Protein AF-S2LA58-F1 (afdb_monomer_lite)

Sequence (95 aa):
MENAALPVFEVVLGPLGFSNQIGLILELVARGLGFTVLPYYARQAFAHREEIQVVEGSPPVVDKLWLVHHAEWPLSSRAQLALEYLRSMGQFPNV

Foldseek 3Di:
DDPPPDPPDDPPFDPPDDDPPLQCVVVCVLVVGGDDDDDPVSLVPHPPSVSDDDDDDDDDDDDDDDDDDDPVDDDDPVRVVVVVVVVVVVNDDDD

Secondary structure (DSSP, 8-state):
--------------TT-----HHHHHHHHHTT-------HHHHHH-TTGGG-PPPP-SPPP-PPP-----TTSPPPHHHHHHHHHHHHTTSS---

Organism: Litchfieldella anticariensis (strain DSM 16096 / CECT 5854 / CIP 108499 / LMG 22089 / FP35) (NCBI:txid1121939)

InterPro domains:
  IPR005119 LysR, substrate-binding [PF03466] (20-88)

pLDDT: mean 78.47, std 17.27, range [36.09, 96.31]

Structure (mmCIF, N/CA/C/O backbone):
data_AF-S2LA58-F1
#
_entry.id   AF-S2LA58-F1
#
loop_
_atom_site.group_PDB
_atom_site.id
_atom_site.type_symbol
_atom_site.label_atom_id
_atom_site.label_alt_id
_atom_site.label_comp_id
_atom_site.label_asym_id
_atom_site.label_entity_id
_atom_site.label_seq_id
_atom_site.pdbx_PDB_ins_code
_atom_site.Cartn_x
_atom_site.Cartn_y
_atom_site.Cartn_z
_atom_site.occupancy
_atom_site.B_iso_or_equiv
_atom_site.auth_seq_id
_atom_site.auth_comp_id
_atom_site.auth_asym_id
_atom_site.auth_atom_id
_atom_site.pdbx_PDB_model_num
ATOM 1 N N . MET A 1 1 ? -3.518 29.316 -13.354 1.00 37.62 1 MET A N 1
ATOM 2 C CA . MET A 1 1 ? -4.151 28.005 -13.117 1.00 37.62 1 MET A CA 1
ATOM 3 C C . MET A 1 1 ? -3.424 27.418 -11.927 1.00 37.62 1 MET A C 1
ATOM 5 O O . MET A 1 1 ? -2.248 27.101 -12.035 1.00 37.62 1 MET A O 1
ATOM 9 N N . GLU A 1 2 ? -4.055 27.550 -10.769 1.00 38.50 2 GLU A N 1
ATOM 10 C CA . GLU A 1 2 ? -3.437 27.452 -9.451 1.00 38.50 2 GLU A CA 1
ATOM 11 C C . GLU A 1 2 ? -2.936 26.031 -9.206 1.00 38.50 2 GLU A C 1
ATOM 13 O O . GLU A 1 2 ? -3.688 25.063 -9.304 1.00 38.50 2 GLU A O 1
ATOM 18 N N . ASN A 1 3 ? -1.635 25.920 -8.957 1.00 46.03 3 ASN A N 1
ATOM 19 C CA . ASN A 1 3 ? -0.977 24.681 -8.592 1.00 46.03 3 ASN A CA 1
ATOM 20 C C . ASN A 1 3 ? -1.360 24.416 -7.132 1.00 46.03 3 ASN A C 1
ATOM 22 O O . ASN A 1 3 ? -0.656 24.825 -6.211 1.00 46.03 3 ASN A O 1
ATOM 26 N N . ALA A 1 4 ? -2.548 23.846 -6.925 1.00 37.62 4 ALA A N 1
ATOM 27 C CA . ALA A 1 4 ? -2.982 23.387 -5.619 1.00 37.62 4 ALA A CA 1
ATOM 28 C C . ALA A 1 4 ? -2.068 22.221 -5.244 1.00 37.62 4 ALA A C 1
ATOM 30 O O . ALA A 1 4 ? -2.299 21.082 -5.648 1.00 37.62 4 ALA A O 1
ATOM 31 N N . ALA A 1 5 ? -0.985 22.536 -4.531 1.00 45.91 5 ALA A N 1
ATOM 32 C CA . ALA A 1 5 ? -0.199 21.558 -3.809 1.00 45.91 5 ALA A CA 1
ATOM 33 C C . ALA A 1 5 ? -1.190 20.751 -2.970 1.00 45.91 5 ALA A C 1
ATOM 35 O O . ALA A 1 5 ? -1.753 21.255 -1.997 1.00 45.91 5 ALA A O 1
ATOM 36 N N . LEU A 1 6 ? -1.481 19.532 -3.426 1.00 41.59 6 LEU A N 1
ATOM 37 C CA . LEU A 1 6 ? -2.302 18.605 -2.675 1.00 41.59 6 LEU A CA 1
ATOM 38 C C . LEU A 1 6 ? -1.592 18.428 -1.333 1.00 41.59 6 LEU A C 1
ATOM 40 O O . LEU A 1 6 ? -0.397 18.121 -1.332 1.00 41.59 6 LEU A O 1
ATOM 44 N N . PRO A 1 7 ? -2.263 18.682 -0.203 1.00 36.09 7 PRO A N 1
ATOM 45 C CA . PRO A 1 7 ? -1.634 18.516 1.089 1.00 36.09 7 PRO A CA 1
ATOM 46 C C . PRO A 1 7 ? -1.212 17.054 1.222 1.00 36.09 7 PRO A C 1
ATOM 48 O O . PRO A 1 7 ? -2.041 16.150 1.326 1.00 36.09 7 PRO A O 1
ATOM 51 N N . VAL A 1 8 ? 0.099 16.822 1.191 1.00 43.72 8 VAL A N 1
ATOM 52 C CA . VAL A 1 8 ? 0.690 15.597 1.716 1.00 43.72 8 VAL A CA 1
ATOM 53 C C . VAL A 1 8 ? 0.481 15.700 3.220 1.00 43.72 8 VAL A C 1
ATOM 55 O O . VAL A 1 8 ? 1.244 16.361 3.919 1.00 43.72 8 VAL A O 1
ATOM 58 N N . PHE A 1 9 ? -0.644 15.175 3.702 1.00 46.22 9 PHE A N 1
ATOM 59 C CA . PHE A 1 9 ? -0.946 15.188 5.125 1.00 46.22 9 PHE A CA 1
ATOM 60 C C . PHE A 1 9 ? -0.003 14.216 5.826 1.00 46.22 9 PHE A C 1
ATOM 62 O O . PHE A 1 9 ? -0.102 12.998 5.689 1.00 46.22 9 PHE A O 1
ATOM 69 N N . GLU A 1 10 ? 0.952 14.798 6.538 1.00 45.38 10 GLU A N 1
ATOM 70 C CA . GLU A 1 10 ? 1.926 14.106 7.360 1.00 45.38 10 GLU A CA 1
ATOM 71 C C . GLU A 1 10 ? 1.236 13.471 8.574 1.00 45.38 10 GLU A C 1
ATOM 73 O O . GLU A 1 10 ? 0.360 14.060 9.212 1.00 45.38 10 GLU A O 1
ATOM 78 N N . VAL A 1 11 ? 1.631 12.241 8.889 1.00 52.34 11 VAL A N 1
ATOM 79 C CA . VAL A 1 11 ? 1.163 11.513 10.067 1.00 52.34 11 VAL A CA 1
ATOM 80 C C . VAL A 1 11 ? 1.799 12.152 11.304 1.00 52.34 11 VAL A C 1
ATOM 82 O O . VAL A 1 11 ? 2.922 11.822 11.677 1.00 52.34 11 VAL A O 1
ATOM 85 N N . VAL A 1 12 ? 1.0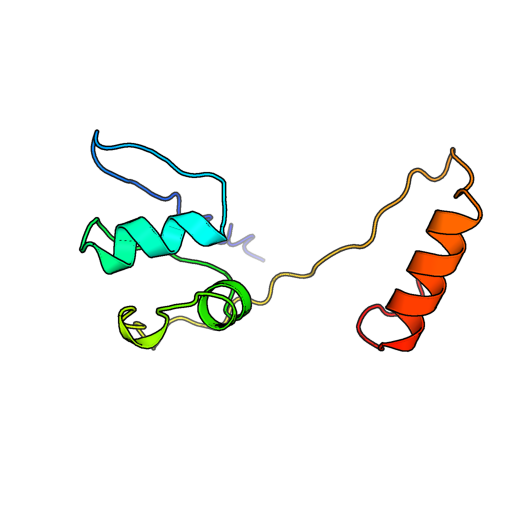86 13.078 11.950 1.00 48.12 12 VAL A N 1
ATOM 86 C CA . VAL A 1 12 ? 1.504 13.649 13.239 1.00 48.12 12 VAL A CA 1
ATOM 87 C C . VAL A 1 12 ? 1.048 12.716 14.354 1.00 48.12 12 VAL A C 1
ATOM 89 O O . VAL A 1 12 ? -0.000 12.893 14.975 1.00 48.12 12 VAL A O 1
ATOM 92 N N . LEU A 1 13 ? 1.843 11.680 14.596 1.00 50.56 13 LEU A N 1
ATOM 93 C CA . LEU A 1 13 ? 1.769 10.939 15.847 1.00 50.56 13 LEU A CA 1
ATOM 94 C C . LEU A 1 13 ? 2.397 11.834 16.922 1.00 50.56 13 LEU A C 1
ATOM 96 O O . LEU A 1 13 ? 3.436 12.456 16.697 1.00 50.56 13 LEU A O 1
ATOM 100 N N . GLY A 1 14 ? 1.769 11.924 18.098 1.00 53.84 14 GLY A N 1
ATOM 101 C CA . GLY A 1 14 ? 2.441 12.463 19.284 1.00 53.84 14 GLY A CA 1
ATOM 102 C C . GLY A 1 14 ? 3.744 11.689 19.575 1.00 53.84 14 GLY A C 1
ATOM 103 O O . GLY A 1 14 ? 4.101 10.791 18.819 1.00 53.84 14 GLY A O 1
ATOM 104 N N . PRO A 1 15 ? 4.461 11.951 20.681 1.00 58.19 15 PRO A N 1
ATOM 105 C CA . PRO A 1 15 ? 5.816 11.423 20.952 1.00 58.19 15 PRO A CA 1
ATOM 106 C C . PRO A 1 15 ? 5.987 9.878 21.011 1.00 58.19 15 PRO A C 1
ATOM 108 O O . PRO A 1 15 ? 7.025 9.391 21.444 1.00 58.19 15 PRO A O 1
ATOM 111 N N . LEU A 1 16 ? 4.995 9.091 20.591 1.00 58.94 16 LEU A N 1
ATOM 112 C CA . LEU A 1 16 ? 4.844 7.647 20.758 1.00 58.94 16 LEU A CA 1
ATOM 113 C C . LEU A 1 16 ? 5.216 6.808 19.517 1.00 58.94 16 LEU A C 1
ATOM 115 O O . LEU A 1 16 ? 4.979 5.603 19.507 1.00 58.94 16 LEU A O 1
ATOM 119 N N . GLY A 1 17 ? 5.870 7.400 18.516 1.00 57.06 17 GLY A N 1
ATOM 120 C CA . GLY A 1 17 ? 6.551 6.660 17.448 1.00 57.06 17 GLY A CA 1
ATOM 121 C C . GLY A 1 17 ? 5.959 6.876 16.062 1.00 57.06 17 GLY A C 1
ATOM 122 O O . GLY A 1 17 ? 4.844 7.353 15.915 1.00 57.06 17 GLY A O 1
ATOM 123 N N . PHE A 1 18 ? 6.744 6.539 15.042 1.00 64.75 18 PHE A N 1
ATOM 124 C CA . PHE A 1 18 ? 6.389 6.635 13.630 1.00 64.75 18 PHE A CA 1
ATOM 125 C C . PHE A 1 18 ? 6.564 5.264 12.976 1.00 64.75 18 PHE A C 1
ATOM 127 O O . PHE A 1 18 ? 7.447 4.493 13.352 1.00 64.75 18 PHE A O 1
ATOM 134 N N . SER A 1 19 ? 5.743 4.963 11.972 1.00 70.69 19 SER A N 1
ATOM 135 C CA . SER A 1 19 ? 5.938 3.795 11.118 1.00 70.69 19 SER A CA 1
ATOM 136 C C . SER A 1 19 ? 5.873 4.218 9.662 1.00 70.69 19 SER A C 1
ATOM 138 O O . SER A 1 19 ? 4.889 4.804 9.225 1.00 70.69 19 SER A O 1
ATOM 140 N N . ASN A 1 20 ? 6.918 3.889 8.906 1.00 75.25 20 ASN A N 1
ATOM 141 C CA . ASN A 1 20 ? 6.936 4.034 7.451 1.00 75.25 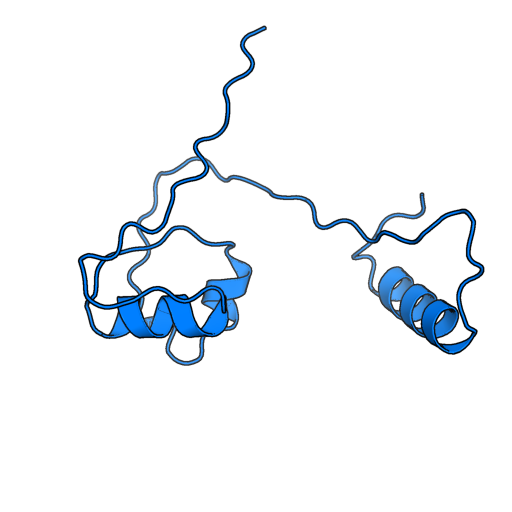20 ASN A CA 1
ATOM 142 C C . ASN A 1 20 ? 6.502 2.734 6.738 1.00 75.25 20 ASN A C 1
ATOM 144 O O . ASN A 1 20 ? 6.642 2.592 5.526 1.00 75.25 20 ASN A O 1
ATOM 148 N N . GLN A 1 21 ? 6.019 1.736 7.484 1.00 82.25 21 GLN A N 1
ATOM 149 C CA . GLN A 1 21 ? 5.459 0.518 6.908 1.00 82.25 21 GLN A CA 1
ATOM 150 C C . GLN A 1 21 ? 3.946 0.663 6.844 1.00 82.25 21 GLN A C 1
ATOM 152 O O . GLN A 1 21 ? 3.278 0.639 7.876 1.00 82.25 21 GLN A O 1
ATOM 157 N N . ILE A 1 22 ? 3.405 0.773 5.630 1.00 80.19 22 ILE A N 1
ATOM 158 C CA . ILE A 1 22 ? 1.983 1.053 5.400 1.00 80.19 22 ILE A CA 1
ATOM 159 C C . ILE A 1 22 ? 1.041 0.068 6.113 1.00 80.19 22 ILE A C 1
ATOM 161 O O . ILE A 1 22 ? 0.005 0.479 6.626 1.00 80.19 22 ILE A O 1
ATOM 165 N N . GLY A 1 23 ? 1.435 -1.206 6.230 1.00 78.19 23 GLY A N 1
ATOM 166 C CA . GLY A 1 23 ? 0.670 -2.223 6.959 1.00 78.19 23 GLY A CA 1
ATOM 167 C C . GLY A 1 23 ? 0.647 -2.032 8.480 1.00 78.19 23 GLY A C 1
ATOM 168 O O . GLY A 1 23 ? -0.303 -2.454 9.122 1.00 78.19 23 GLY A O 1
ATOM 169 N N . LEU A 1 24 ? 1.650 -1.360 9.055 1.00 85.12 24 LEU A N 1
ATOM 170 C CA . LEU A 1 24 ? 1.743 -1.092 10.495 1.00 85.12 24 LEU A CA 1
ATOM 171 C C . LEU A 1 24 ? 1.154 0.266 10.898 1.00 85.12 24 LEU A C 1
ATOM 173 O O . LEU A 1 24 ? 0.944 0.506 12.082 1.00 85.12 24 LEU A O 1
ATOM 177 N N . ILE A 1 25 ? 0.891 1.170 9.951 1.00 87.94 25 ILE A N 1
ATOM 178 C CA . ILE A 1 25 ? 0.260 2.462 10.267 1.00 87.94 25 ILE A CA 1
ATOM 179 C C . ILE A 1 25 ? -1.139 2.230 10.859 1.00 87.94 25 ILE A C 1
ATOM 181 O O . ILE A 1 25 ? -1.504 2.863 11.848 1.00 87.94 25 ILE A O 1
ATOM 185 N N . LEU A 1 26 ? -1.901 1.284 10.301 1.00 90.12 26 LEU A N 1
ATOM 186 C CA . LEU A 1 26 ? -3.252 0.974 10.776 1.00 90.12 26 LEU A CA 1
ATOM 187 C C . LEU A 1 26 ? -3.283 0.239 12.121 1.00 90.12 26 LEU A C 1
ATOM 189 O O . LEU A 1 26 ? -4.267 0.378 12.835 1.00 90.12 26 LEU A O 1
ATOM 193 N N . GLU A 1 27 ? -2.201 -0.431 12.526 1.00 91.31 27 GLU A N 1
ATOM 194 C CA . GLU A 1 27 ? -2.074 -1.008 13.877 1.00 91.31 27 GLU A CA 1
ATOM 195 C C . GLU A 1 27 ? -2.139 0.070 14.966 1.00 91.31 27 GLU A C 1
ATOM 197 O O . GLU A 1 27 ? -2.719 -0.131 16.032 1.00 91.31 27 GLU A O 1
ATOM 202 N N . LEU A 1 28 ? -1.556 1.244 14.706 1.00 86.94 28 LEU A N 1
ATOM 203 C CA . LEU A 1 28 ? -1.612 2.371 15.638 1.00 86.94 28 LEU A CA 1
ATOM 204 C C . LEU A 1 28 ? -3.028 2.947 15.704 1.00 86.94 28 LEU A C 1
ATOM 206 O O . LEU A 1 28 ? -3.555 3.161 16.794 1.00 86.94 28 LEU A O 1
ATOM 210 N N . VAL A 1 29 ? -3.666 3.125 14.547 1.00 88.56 29 VAL A N 1
ATOM 211 C CA . VAL A 1 29 ? -5.031 3.658 14.464 1.00 88.56 29 VAL A CA 1
ATOM 212 C C . VAL A 1 29 ? -6.039 2.716 15.128 1.00 88.56 29 VAL A C 1
ATOM 214 O O . VAL A 1 29 ? -6.860 3.178 15.914 1.00 88.56 29 VAL A O 1
ATOM 217 N N . ALA A 1 30 ? -5.934 1.403 14.898 1.00 90.81 30 ALA A N 1
ATOM 218 C CA . ALA A 1 30 ? -6.775 0.388 15.541 1.00 90.81 30 ALA A CA 1
ATOM 219 C C . ALA A 1 30 ? -6.651 0.411 17.077 1.00 90.81 30 ALA A C 1
ATOM 221 O O . ALA A 1 30 ? -7.634 0.264 17.799 1.00 90.81 30 ALA A O 1
ATOM 222 N N . ARG A 1 31 ? -5.453 0.708 17.598 1.00 89.94 31 ARG A N 1
ATOM 223 C CA . ARG A 1 31 ? -5.197 0.898 19.039 1.00 89.94 31 ARG A CA 1
ATOM 224 C C . ARG A 1 31 ? -5.697 2.240 19.593 1.00 89.94 31 ARG A C 1
ATOM 226 O O . ARG A 1 31 ? -5.440 2.545 20.757 1.00 89.94 31 ARG A O 1
ATOM 233 N N . GLY A 1 32 ? -6.374 3.053 18.783 1.00 87.31 32 GLY A N 1
ATOM 234 C CA . GLY A 1 32 ? -6.859 4.380 19.161 1.00 87.31 32 GLY A CA 1
ATOM 235 C C . GLY A 1 32 ? -5.773 5.459 19.174 1.00 87.31 32 GLY A C 1
ATOM 236 O O . GLY A 1 32 ? -5.970 6.524 19.761 1.00 87.31 32 GLY A O 1
ATOM 237 N N . LEU A 1 33 ? -4.617 5.207 18.552 1.00 85.94 33 LEU A N 1
ATOM 238 C CA . LEU A 1 33 ? -3.507 6.156 18.496 1.00 85.94 33 LEU A CA 1
ATOM 239 C C . LEU A 1 33 ? -3.592 6.998 17.220 1.00 85.94 33 LEU A C 1
ATOM 241 O O . LEU A 1 33 ? -2.984 6.690 16.196 1.00 85.94 33 LEU A O 1
ATOM 245 N N . GLY A 1 34 ? -4.329 8.104 17.318 1.00 84.12 34 GLY A N 1
ATOM 246 C CA . GLY A 1 34 ? -4.419 9.112 16.264 1.00 84.12 34 GLY A CA 1
ATOM 247 C C . GLY A 1 34 ? -5.263 8.680 15.063 1.00 84.12 34 GLY A C 1
ATOM 248 O O . GLY A 1 34 ? -6.168 7.858 15.175 1.00 84.12 34 GLY A O 1
ATOM 249 N N . PHE A 1 35 ? -4.982 9.284 13.910 1.00 87.44 35 PHE A N 1
ATOM 250 C CA . PHE A 1 35 ? -5.642 8.999 12.637 1.00 87.44 35 PHE A CA 1
ATOM 251 C C . PHE A 1 35 ? -4.619 9.039 11.497 1.00 87.44 35 PHE A C 1
ATOM 253 O O . PHE A 1 35 ? -3.490 9.499 11.669 1.00 87.44 35 PHE A O 1
ATOM 260 N N . THR A 1 36 ? -5.008 8.554 10.320 1.00 86.81 36 THR A N 1
ATOM 261 C CA . THR A 1 36 ? -4.140 8.544 9.139 1.00 86.81 36 THR A CA 1
ATOM 262 C C . THR A 1 36 ? -4.945 8.716 7.853 1.00 86.81 36 THR A C 1
ATOM 264 O O . THR A 1 36 ? -6.133 8.393 7.807 1.00 86.81 36 THR A O 1
ATOM 267 N N . VAL A 1 37 ? -4.280 9.196 6.804 1.00 85.50 37 VAL A N 1
ATOM 268 C CA . VAL A 1 37 ? -4.784 9.221 5.429 1.00 85.50 37 VAL A CA 1
ATOM 269 C C . VAL A 1 37 ? -3.884 8.309 4.606 1.00 85.50 37 VAL A C 1
ATOM 271 O O . VAL A 1 37 ? -2.670 8.488 4.581 1.00 85.50 37 VAL A O 1
ATOM 274 N N . LEU A 1 38 ? -4.467 7.313 3.946 1.00 85.56 38 LEU A N 1
ATOM 275 C CA . LEU A 1 38 ? -3.723 6.321 3.173 1.00 85.56 38 LEU A CA 1
ATOM 276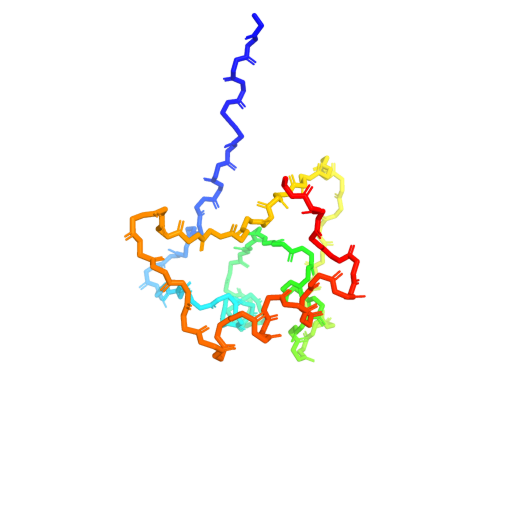 C C . LEU A 1 38 ? -4.533 5.824 1.972 1.00 85.56 38 LEU A C 1
ATOM 278 O O . LEU A 1 38 ? -5.758 5.978 1.949 1.00 85.56 38 LEU A O 1
ATOM 282 N N . PRO A 1 39 ? -3.875 5.211 0.971 1.00 86.44 39 PRO A N 1
ATOM 283 C CA . PRO A 1 39 ? -4.556 4.638 -0.180 1.00 86.44 39 PRO A CA 1
ATOM 284 C C . PRO A 1 39 ? -5.614 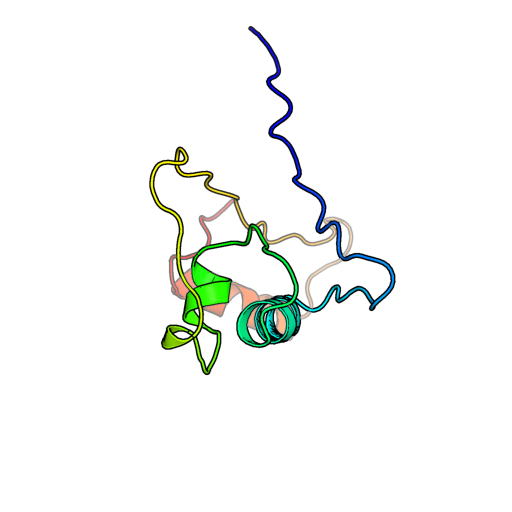3.611 0.227 1.00 86.44 39 PRO A C 1
ATOM 286 O O . PRO A 1 39 ? -5.371 2.757 1.080 1.00 86.44 39 PRO A O 1
ATOM 289 N N . TYR A 1 40 ? -6.756 3.622 -0.463 1.00 86.06 40 TYR A N 1
ATOM 290 C CA . TYR A 1 40 ? -7.866 2.689 -0.230 1.00 86.06 40 TYR A CA 1
ATOM 291 C C . TYR A 1 40 ? -7.411 1.222 -0.110 1.00 86.06 40 TYR A C 1
ATOM 293 O O . TYR A 1 40 ? -7.822 0.508 0.806 1.00 86.06 40 TYR A O 1
ATOM 301 N N . TYR A 1 41 ? -6.506 0.784 -0.990 1.00 85.75 41 TYR A N 1
ATOM 302 C CA . TYR A 1 41 ? -5.994 -0.588 -1.003 1.00 85.75 41 TYR A CA 1
ATOM 303 C C . TYR A 1 41 ? -5.234 -0.982 0.266 1.00 85.75 41 TYR A C 1
ATOM 305 O O . TYR A 1 41 ? -5.295 -2.142 0.663 1.00 85.75 41 TYR A O 1
ATOM 313 N N . ALA A 1 42 ? -4.567 -0.040 0.937 1.00 88.94 42 ALA A N 1
ATOM 314 C CA . ALA A 1 42 ? -3.863 -0.330 2.180 1.00 88.94 42 ALA A CA 1
ATOM 315 C C . ALA A 1 42 ? -4.836 -0.679 3.316 1.00 88.94 42 ALA A C 1
ATOM 317 O O . ALA A 1 42 ? -4.592 -1.632 4.051 1.00 88.94 42 ALA A O 1
ATOM 318 N N . ARG A 1 43 ? -5.994 -0.007 3.391 1.00 89.81 43 ARG A N 1
ATOM 319 C CA . ARG A 1 43 ? -7.075 -0.403 4.309 1.00 89.81 43 ARG A CA 1
ATOM 320 C C . ARG A 1 43 ? -7.657 -1.766 3.944 1.00 89.81 43 ARG A C 1
ATOM 322 O O . ARG A 1 43 ? -7.930 -2.572 4.822 1.00 89.81 43 ARG A O 1
ATOM 329 N N . GLN A 1 44 ? -7.849 -2.035 2.652 1.00 90.12 44 GLN A N 1
ATOM 330 C CA . GLN A 1 44 ? -8.408 -3.313 2.199 1.00 90.12 44 GLN A CA 1
ATOM 331 C C . GLN A 1 44 ? -7.501 -4.507 2.524 1.00 90.12 44 GLN A C 1
ATOM 333 O O . GLN A 1 44 ? -8.023 -5.595 2.757 1.00 90.12 44 GLN A O 1
ATOM 338 N N . ALA A 1 45 ? -6.182 -4.297 2.535 1.00 89.81 45 ALA A N 1
ATOM 339 C CA . ALA A 1 45 ? -5.181 -5.308 2.864 1.00 89.81 45 ALA A CA 1
ATOM 340 C C . ALA A 1 45 ? -4.916 -5.458 4.375 1.00 89.81 45 ALA A C 1
ATOM 342 O O . ALA A 1 45 ? -4.228 -6.394 4.777 1.00 89.81 45 ALA A O 1
ATOM 343 N N . PHE A 1 46 ? -5.435 -4.555 5.211 1.00 91.88 46 PHE A N 1
ATOM 344 C CA . PHE A 1 46 ? -5.276 -4.634 6.660 1.00 91.88 46 PHE A CA 1
ATOM 345 C C . PHE A 1 46 ? -6.159 -5.739 7.246 1.00 91.88 46 PHE A C 1
ATOM 347 O O . PHE A 1 46 ? -7.346 -5.831 6.925 1.00 91.88 46 PHE A O 1
ATOM 354 N N . ALA A 1 47 ? -5.573 -6.576 8.107 1.00 92.19 47 ALA A N 1
ATOM 355 C CA . ALA A 1 47 ? -6.236 -7.759 8.651 1.00 92.19 47 ALA A CA 1
ATOM 356 C C . ALA A 1 47 ? -7.473 -7.411 9.494 1.00 92.19 47 ALA A C 1
ATOM 358 O O . ALA A 1 47 ? -8.483 -8.097 9.378 1.00 92.19 47 ALA A O 1
ATOM 359 N N . HIS A 1 48 ? -7.404 -6.320 10.265 1.00 91.69 48 HIS A N 1
ATOM 360 C CA . HIS A 1 48 ? -8.447 -5.867 11.192 1.00 91.69 48 HIS A CA 1
ATOM 361 C C . HIS A 1 48 ? -9.181 -4.625 10.666 1.00 91.69 48 HIS A C 1
ATOM 363 O O . HIS A 1 48 ? -9.430 -3.656 11.380 1.00 91.69 48 HIS A O 1
ATOM 369 N N . ARG A 1 49 ? -9.473 -4.592 9.362 1.00 91.25 49 ARG A N 1
ATOM 370 C CA . ARG A 1 49 ? -10.071 -3.425 8.676 1.00 91.25 49 ARG A CA 1
ATOM 371 C C . ARG A 1 49 ? -11.400 -2.949 9.272 1.00 91.25 49 ARG A C 1
ATOM 373 O O . ARG A 1 49 ? -11.773 -1.800 9.053 1.00 91.25 49 ARG A O 1
ATOM 380 N N . GLU A 1 50 ? -12.114 -3.822 9.968 1.00 93.25 50 GLU A N 1
ATOM 381 C CA . GLU A 1 50 ? -13.343 -3.551 10.716 1.00 93.25 50 GLU A CA 1
ATOM 382 C C . GLU A 1 50 ? -13.121 -2.712 11.979 1.00 93.25 50 GLU A C 1
ATOM 384 O O . GLU A 1 50 ? -14.040 -2.018 12.405 1.00 93.25 50 GLU A O 1
ATOM 389 N N . GLU A 1 51 ? -11.908 -2.713 12.536 1.00 93.38 51 GLU A N 1
ATOM 390 C CA . GLU A 1 51 ? -11.518 -1.852 13.661 1.00 93.38 51 GLU A CA 1
ATOM 391 C C . GLU A 1 51 ? -11.241 -0.409 13.207 1.00 93.38 51 GLU A C 1
ATOM 393 O O . GLU A 1 51 ? -11.100 0.500 14.023 1.00 93.38 51 GLU A O 1
ATOM 398 N N . ILE A 1 52 ? -11.181 -0.175 11.891 1.00 92.06 52 ILE A N 1
ATOM 399 C CA . ILE A 1 52 ? -10.865 1.126 11.310 1.00 92.06 52 ILE A CA 1
ATOM 400 C C . ILE A 1 52 ? -12.143 1.839 10.884 1.00 92.06 52 ILE A C 1
ATOM 402 O O . ILE A 1 52 ? -12.776 1.497 9.879 1.00 92.06 52 ILE A O 1
ATOM 406 N N . GLN A 1 53 ? -12.469 2.909 11.603 1.00 91.69 53 GLN A N 1
ATOM 407 C CA . GLN A 1 53 ? -13.503 3.843 11.184 1.00 91.69 53 GLN A CA 1
ATOM 408 C C . GLN A 1 53 ? -13.017 4.672 9.988 1.00 91.69 53 GLN A C 1
ATOM 410 O O . GLN A 1 53 ? -11.966 5.311 10.035 1.00 91.69 53 GLN A O 1
ATOM 415 N N . VAL A 1 54 ? -13.809 4.688 8.916 1.00 89.75 54 VAL A N 1
ATOM 416 C CA . VAL A 1 54 ? -13.554 5.518 7.733 1.00 89.75 54 VAL A CA 1
ATOM 417 C C . VAL A 1 54 ? -14.381 6.793 7.832 1.00 89.75 54 VAL A C 1
ATOM 419 O O . VAL A 1 54 ? -15.585 6.742 8.077 1.00 89.75 54 VAL A O 1
ATOM 422 N N . VAL A 1 55 ? -13.732 7.936 7.628 1.00 89.12 55 VAL A N 1
ATOM 423 C CA . VAL A 1 55 ? -14.407 9.229 7.492 1.00 89.12 55 VAL A CA 1
ATOM 424 C C . VAL A 1 55 ? -14.647 9.486 6.007 1.00 89.12 55 VAL A C 1
ATOM 426 O O . VAL A 1 55 ? -13.700 9.574 5.228 1.00 89.12 55 VAL A O 1
ATOM 429 N N . GLU A 1 56 ? -15.916 9.574 5.611 1.00 82.88 56 GLU A N 1
ATOM 430 C CA . GLU A 1 56 ? -16.320 9.891 4.238 1.00 82.88 56 GLU A CA 1
ATOM 431 C C . GLU A 1 56 ? -16.441 11.409 4.015 1.00 82.88 56 GLU A C 1
ATOM 433 O O . GLU A 1 56 ? -16.522 12.190 4.961 1.00 82.88 56 GLU A O 1
ATOM 438 N N . GLY A 1 57 ? -16.482 11.834 2.747 1.00 77.62 57 GLY A N 1
ATOM 439 C CA . GLY A 1 57 ? -16.770 13.226 2.366 1.00 77.62 57 GLY A CA 1
ATOM 440 C C . GLY A 1 57 ? -15.572 14.035 1.868 1.00 77.62 57 GLY A C 1
ATOM 441 O O . GLY A 1 57 ? -15.745 15.169 1.427 1.00 77.62 57 GLY A O 1
ATOM 442 N N . SER A 1 58 ? -14.366 13.465 1.871 1.00 76.75 58 SER A N 1
ATOM 443 C CA . SER A 1 58 ? -13.232 14.046 1.149 1.00 76.75 58 SER A CA 1
ATOM 444 C C . SER A 1 58 ? -13.298 13.693 -0.344 1.00 76.75 58 SER A C 1
ATOM 446 O O . SER A 1 58 ? -13.682 12.571 -0.687 1.00 76.75 58 SER A O 1
ATOM 448 N N . PRO A 1 59 ? -12.923 14.614 -1.251 1.00 80.00 59 PRO A N 1
ATOM 449 C CA . PRO A 1 59 ? -12.841 14.300 -2.672 1.00 80.00 59 PRO A CA 1
ATOM 450 C C . PRO A 1 59 ? -11.844 13.152 -2.910 1.00 80.00 59 PRO A C 1
ATOM 452 O O . PRO A 1 59 ? -10.788 13.124 -2.270 1.00 80.00 59 PRO A O 1
ATOM 455 N N . PRO A 1 60 ? -12.150 12.203 -3.814 1.00 77.62 60 PRO A N 1
ATOM 456 C CA . PRO A 1 60 ? -11.260 11.086 -4.079 1.00 77.62 60 PRO A CA 1
ATOM 457 C C . PRO A 1 60 ? -9.953 11.594 -4.690 1.00 77.62 60 PRO A C 1
ATOM 459 O O . PRO A 1 60 ? -9.955 12.271 -5.719 1.00 77.62 60 PRO A O 1
ATOM 462 N N . VAL A 1 61 ? -8.834 11.230 -4.068 1.00 81.56 61 VAL A N 1
ATOM 463 C CA . VAL A 1 61 ? -7.496 11.442 -4.621 1.00 81.56 61 VAL A CA 1
ATOM 464 C C . VAL A 1 61 ? -7.032 10.124 -5.225 1.00 81.56 61 VAL A C 1
ATOM 466 O O . VAL A 1 61 ? -6.943 9.110 -4.534 1.00 81.56 61 VAL A O 1
ATOM 469 N N . VAL A 1 62 ? -6.764 10.133 -6.529 1.00 79.75 62 VAL A N 1
ATOM 470 C CA . VAL A 1 62 ? -6.204 8.980 -7.238 1.00 79.75 62 VAL A CA 1
ATOM 471 C C . VAL A 1 62 ? -4.720 9.224 -7.434 1.00 79.75 62 VAL A C 1
ATOM 473 O O . VAL A 1 62 ? -4.335 10.136 -8.162 1.00 79.75 62 VAL A O 1
ATOM 476 N N . ASP A 1 63 ? -3.903 8.388 -6.802 1.00 77.00 63 ASP A N 1
ATOM 477 C CA . ASP A 1 63 ? -2.462 8.372 -7.026 1.00 77.00 63 ASP A CA 1
ATOM 478 C C . ASP A 1 63 ? -2.098 7.292 -8.054 1.00 77.00 63 ASP A C 1
ATOM 480 O O . ASP A 1 63 ? -2.649 6.184 -8.040 1.00 77.00 63 ASP A O 1
ATOM 484 N N . LYS A 1 64 ? -1.193 7.622 -8.979 1.00 80.88 64 LYS A N 1
ATOM 485 C CA . LYS A 1 64 ? -0.772 6.719 -10.052 1.00 80.88 64 LYS A CA 1
ATOM 486 C C . LYS A 1 64 ? 0.512 6.015 -9.636 1.00 80.88 64 LYS A C 1
ATOM 488 O O . LYS A 1 64 ? 1.549 6.646 -9.465 1.00 80.88 64 LYS A O 1
ATOM 493 N N . LEU A 1 65 ? 0.456 4.689 -9.566 1.00 82.31 65 LEU A N 1
ATOM 494 C CA . LEU A 1 65 ? 1.657 3.876 -9.425 1.00 82.31 65 LEU A CA 1
ATOM 495 C C . LEU A 1 65 ? 2.396 3.802 -10.761 1.00 82.31 65 LEU A C 1
ATOM 497 O O . LEU A 1 65 ? 1.804 3.505 -11.801 1.00 82.31 65 LEU A O 1
ATOM 501 N N . TRP A 1 66 ? 3.701 4.051 -10.715 1.00 84.50 66 TRP A N 1
ATOM 502 C CA . TRP A 1 66 ? 4.575 4.005 -11.879 1.00 84.50 66 TRP A CA 1
ATOM 503 C C . TRP A 1 66 ? 5.491 2.794 -11.796 1.00 84.50 66 TRP A C 1
ATOM 505 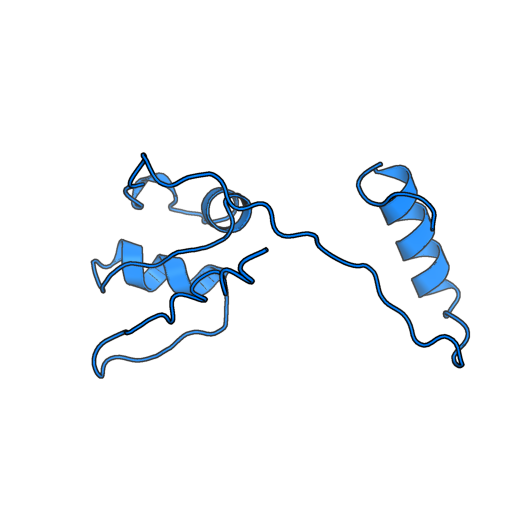O O . TRP A 1 66 ? 6.157 2.565 -10.788 1.00 84.50 66 TRP A O 1
ATOM 515 N N . LEU A 1 67 ? 5.559 2.044 -12.890 1.00 86.44 67 LEU A N 1
ATOM 516 C CA . LEU A 1 67 ? 6.614 1.070 -13.097 1.00 86.44 67 LEU A CA 1
ATOM 517 C C . LEU A 1 67 ? 7.793 1.783 -13.765 1.00 86.44 67 LEU A C 1
ATOM 519 O O . LEU A 1 67 ? 7.670 2.271 -14.886 1.00 86.44 67 LEU A O 1
ATOM 523 N N . VAL A 1 68 ? 8.926 1.842 -13.069 1.00 88.88 68 VAL A N 1
ATOM 524 C CA . VAL A 1 68 ? 10.126 2.553 -13.522 1.00 88.88 68 VAL A CA 1
ATOM 525 C C . VAL A 1 68 ? 11.311 1.599 -13.643 1.00 88.88 68 VAL A C 1
ATOM 527 O O . VAL A 1 68 ? 11.482 0.692 -12.829 1.00 88.88 68 VAL A O 1
ATOM 530 N N . HIS A 1 69 ? 12.148 1.813 -14.655 1.00 88.38 69 HIS A N 1
ATOM 531 C CA . HIS A 1 69 ? 13.458 1.180 -14.773 1.00 88.38 69 HIS A CA 1
ATOM 532 C C . HIS A 1 69 ? 14.469 2.188 -15.323 1.00 88.38 69 HIS A C 1
ATOM 534 O O . HIS A 1 69 ? 14.100 3.139 -16.012 1.00 88.38 69 HIS A O 1
ATOM 540 N N . HIS A 1 70 ? 15.753 1.980 -15.033 1.00 90.00 70 HIS A N 1
ATOM 541 C CA . HIS A 1 70 ? 16.812 2.786 -15.635 1.00 90.00 70 HIS A CA 1
ATOM 542 C C . HIS A 1 70 ? 16.891 2.490 -17.136 1.00 90.00 70 HIS A C 1
ATOM 544 O O . HIS A 1 70 ? 16.951 1.328 -17.535 1.00 90.00 70 HIS A O 1
ATOM 550 N N . ALA A 1 71 ? 16.892 3.534 -17.967 1.00 88.81 71 ALA A N 1
ATOM 551 C CA . ALA A 1 71 ? 16.977 3.390 -19.422 1.00 88.81 71 ALA A CA 1
ATOM 552 C C . ALA A 1 71 ? 18.348 2.862 -19.876 1.00 88.81 71 ALA A C 1
ATOM 554 O O . ALA A 1 71 ? 18.442 2.140 -20.862 1.00 88.81 71 ALA A O 1
ATOM 555 N N . GLU A 1 72 ? 19.404 3.190 -19.130 1.00 94.50 72 GLU A N 1
ATOM 556 C CA . GLU A 1 72 ? 20.776 2.778 -19.437 1.00 94.50 72 GLU A CA 1
ATOM 557 C C . GLU A 1 72 ? 21.063 1.314 -19.077 1.00 94.50 72 GLU A C 1
ATOM 559 O O . GLU A 1 72 ? 22.077 0.763 -19.504 1.00 94.50 72 GLU A O 1
ATOM 564 N N . TRP A 1 73 ? 20.203 0.673 -18.276 1.00 93.31 73 TRP A N 1
ATOM 565 C CA . TRP A 1 73 ? 20.441 -0.676 -17.765 1.00 93.31 73 TRP A CA 1
ATOM 566 C C . TRP A 1 73 ? 19.437 -1.664 -18.360 1.00 93.31 73 TRP A C 1
ATOM 568 O O . TRP A 1 73 ? 18.234 -1.537 -18.113 1.00 93.31 73 TRP A O 1
ATOM 578 N N . PRO A 1 74 ? 19.896 -2.681 -19.112 1.00 91.31 74 PRO A N 1
ATOM 579 C CA . PRO A 1 74 ? 18.995 -3.687 -19.645 1.00 91.31 74 PRO A CA 1
ATOM 580 C C . PRO A 1 74 ? 18.353 -4.482 -18.504 1.00 91.31 74 PRO A C 1
ATOM 582 O O . PRO A 1 74 ? 19.005 -4.868 -17.530 1.00 91.31 74 PRO A O 1
ATOM 585 N N . LEU A 1 75 ? 17.059 -4.766 -18.638 1.00 94.62 75 LEU A N 1
ATOM 586 C CA . LEU A 1 75 ? 16.347 -5.609 -17.685 1.00 94.62 75 LEU A CA 1
ATOM 587 C C . LEU A 1 75 ? 16.883 -7.041 -17.748 1.00 94.62 75 LEU A C 1
ATOM 589 O O . LEU A 1 75 ? 17.008 -7.617 -18.828 1.00 94.62 75 LEU A O 1
ATOM 593 N N . SER A 1 76 ? 17.125 -7.651 -16.587 1.00 95.06 76 SER A N 1
ATOM 594 C CA . SER A 1 76 ? 17.393 -9.094 -16.517 1.00 95.06 76 SER A CA 1
ATOM 595 C C . SER A 1 76 ? 16.201 -9.899 -17.049 1.00 95.06 76 SER A C 1
ATOM 597 O O . SER A 1 76 ? 15.057 -9.461 -16.922 1.00 95.06 76 SER A O 1
ATOM 599 N N . SER A 1 77 ? 16.429 -11.115 -17.550 1.00 96.31 77 SER A N 1
ATOM 600 C CA . SER A 1 77 ? 15.348 -11.981 -18.054 1.00 96.31 77 SER A CA 1
ATOM 601 C C . SER A 1 77 ? 14.246 -12.232 -17.016 1.00 96.31 77 SER A C 1
ATOM 603 O O . SER A 1 77 ? 13.070 -12.268 -17.357 1.00 96.31 77 SER A O 1
ATOM 605 N N . ARG A 1 78 ? 14.595 -12.325 -15.723 1.00 96.25 78 ARG A N 1
ATOM 606 C CA . ARG A 1 78 ? 13.605 -12.445 -14.635 1.00 96.25 78 ARG A CA 1
ATOM 607 C C . ARG A 1 78 ? 12.736 -11.195 -14.494 1.00 96.25 78 ARG A C 1
ATOM 609 O O . ARG A 1 78 ? 11.542 -11.310 -14.246 1.00 96.25 78 ARG A O 1
ATOM 616 N N . ALA A 1 79 ? 13.331 -10.012 -14.640 1.00 94.12 79 ALA A N 1
ATOM 617 C CA . ALA A 1 79 ? 12.595 -8.752 -14.577 1.00 94.12 79 ALA A CA 1
ATOM 618 C C . ALA A 1 79 ? 11.691 -8.569 -15.804 1.00 94.12 79 ALA A C 1
ATOM 620 O O . ALA A 1 79 ? 10.569 -8.096 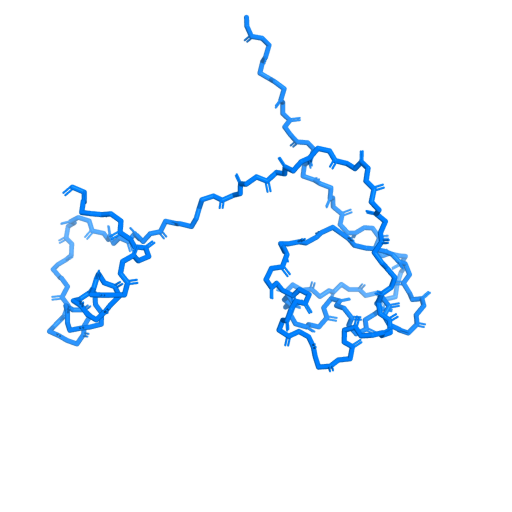-15.657 1.00 94.12 79 ALA A O 1
ATOM 621 N N . GLN A 1 80 ? 12.143 -9.000 -16.986 1.00 93.94 80 GLN A N 1
ATOM 622 C CA . GLN A 1 80 ? 11.317 -9.031 -18.197 1.00 93.94 80 GLN A CA 1
ATOM 623 C C . GLN A 1 80 ? 10.099 -9.945 -18.009 1.00 93.94 80 GLN A C 1
ATOM 625 O O . GLN A 1 80 ? 8.979 -9.505 -18.240 1.00 93.94 80 GLN A O 1
ATOM 630 N N . LEU A 1 81 ? 10.297 -11.154 -17.472 1.00 95.12 81 LEU A N 1
ATOM 631 C CA . LEU A 1 81 ? 9.201 -12.076 -17.160 1.00 95.12 81 LEU A CA 1
ATOM 632 C C . LEU A 1 81 ? 8.201 -11.475 -16.158 1.00 95.12 81 LEU A C 1
ATOM 634 O O . LEU A 1 81 ? 6.990 -11.550 -16.358 1.00 95.12 81 LEU A O 1
ATOM 638 N N . ALA A 1 82 ? 8.694 -10.853 -15.082 1.00 93.38 82 ALA A N 1
ATOM 639 C CA . ALA A 1 82 ? 7.833 -10.176 -14.115 1.00 93.38 82 ALA A CA 1
ATOM 640 C C . ALA A 1 82 ? 7.032 -9.041 -14.773 1.00 93.38 82 ALA A C 1
ATOM 642 O O . ALA A 1 82 ? 5.845 -8.882 -14.505 1.00 93.38 82 ALA A O 1
ATOM 643 N N . LEU A 1 83 ? 7.661 -8.278 -15.668 1.00 91.69 83 LEU A N 1
ATOM 644 C CA . LEU A 1 83 ? 7.018 -7.192 -16.397 1.00 91.69 83 LEU A CA 1
ATOM 645 C C . LEU A 1 83 ? 5.944 -7.693 -17.370 1.00 91.69 83 LEU A C 1
ATOM 647 O O . LEU A 1 83 ? 4.862 -7.111 -17.434 1.00 91.69 83 LEU A O 1
ATOM 651 N N . GLU A 1 84 ? 6.211 -8.771 -18.101 1.00 91.94 84 GLU A N 1
ATOM 652 C CA . GLU A 1 84 ? 5.225 -9.431 -18.963 1.00 91.94 84 GLU A CA 1
ATOM 653 C C . GLU A 1 84 ? 4.011 -9.896 -18.154 1.00 91.94 84 GLU A C 1
ATOM 655 O O . GLU A 1 84 ? 2.871 -9.608 -18.529 1.00 91.94 84 GLU A O 1
ATOM 660 N N . TYR A 1 85 ? 4.246 -10.520 -16.998 1.00 92.31 85 TYR A N 1
ATOM 661 C CA . TYR A 1 85 ? 3.179 -10.913 -16.083 1.00 92.31 85 TYR A CA 1
ATOM 662 C C . TYR A 1 85 ? 2.359 -9.702 -15.607 1.00 92.31 85 TYR A C 1
ATOM 664 O O . TYR A 1 85 ? 1.134 -9.703 -15.735 1.00 92.31 85 TYR A O 1
ATOM 672 N N . LEU A 1 86 ? 3.013 -8.634 -15.135 1.00 90.19 86 LEU A N 1
ATOM 673 C CA . LEU A 1 86 ? 2.344 -7.407 -14.681 1.00 90.19 86 LEU A CA 1
ATOM 674 C C . LEU A 1 86 ? 1.505 -6.756 -15.794 1.00 90.19 86 LEU A C 1
ATOM 676 O O . LEU A 1 86 ? 0.375 -6.334 -15.543 1.00 90.19 86 LEU A O 1
ATOM 680 N N . ARG A 1 87 ? 2.019 -6.715 -17.029 1.00 87.50 87 ARG A N 1
ATOM 681 C CA . ARG A 1 87 ? 1.288 -6.200 -18.202 1.00 87.50 87 ARG A CA 1
ATOM 682 C C . ARG A 1 87 ? 0.074 -7.060 -18.548 1.00 87.50 87 ARG A C 1
ATOM 684 O O . ARG A 1 87 ? -0.978 -6.514 -18.870 1.00 87.50 87 ARG A O 1
ATOM 691 N N . SER A 1 88 ? 0.185 -8.385 -18.428 1.00 90.19 88 SER A N 1
ATOM 692 C CA . SER A 1 88 ? -0.930 -9.303 -18.701 1.00 90.19 88 SER A CA 1
ATOM 693 C C . SER A 1 88 ? -2.124 -9.112 -17.754 1.00 90.19 88 SER A C 1
ATOM 695 O O . SER A 1 88 ? -3.258 -9.388 -18.133 1.00 90.19 88 SER A O 1
ATOM 697 N N . MET A 1 89 ? -1.892 -8.572 -16.550 1.00 86.19 89 MET A N 1
ATOM 698 C CA . MET A 1 89 ? -2.950 -8.260 -15.584 1.00 86.19 89 MET A CA 1
ATOM 699 C C . MET A 1 89 ? -3.761 -7.001 -15.937 1.00 86.19 89 MET A C 1
ATOM 701 O O . MET A 1 89 ? -4.693 -6.660 -15.210 1.00 86.19 89 MET A O 1
ATOM 705 N N . GLY A 1 90 ? -3.413 -6.273 -17.008 1.00 73.62 90 GLY A N 1
ATOM 706 C CA . GLY A 1 90 ? -4.124 -5.059 -17.431 1.00 73.62 90 GLY A CA 1
ATOM 707 C C . GLY A 1 90 ? -3.986 -3.870 -16.471 1.00 73.62 90 GLY A C 1
ATOM 708 O O . GLY A 1 90 ? -4.665 -2.862 -16.641 1.00 73.62 90 GLY A O 1
ATOM 709 N N . GLN A 1 91 ? -3.113 -3.972 -15.464 1.00 67.75 91 GLN A N 1
ATOM 710 C CA . GLN A 1 91 ? -2.906 -2.945 -14.435 1.00 67.75 91 GLN A CA 1
ATOM 711 C C . GLN A 1 91 ? -1.880 -1.877 -14.843 1.00 67.75 91 GLN A C 1
ATOM 713 O O . GLN A 1 91 ? -1.788 -0.839 -14.192 1.00 67.75 91 GLN A O 1
ATOM 718 N N . PHE A 1 92 ? -1.134 -2.104 -15.929 1.00 64.56 92 PHE A N 1
ATOM 719 C CA . PHE A 1 92 ? -0.097 -1.198 -16.416 1.00 64.56 92 PHE A CA 1
ATOM 720 C C . PHE A 1 92 ? -0.261 -0.992 -17.929 1.00 64.56 92 PHE A C 1
ATOM 722 O O . PHE A 1 92 ? -0.086 -1.955 -18.680 1.00 64.56 92 PHE A O 1
ATOM 729 N N . PRO A 1 93 ? -0.617 0.218 -18.402 1.00 56.53 93 PRO A N 1
ATOM 730 C CA . PRO A 1 93 ? -0.683 0.495 -19.832 1.00 56.53 93 PRO A CA 1
ATOM 731 C C . PRO A 1 93 ? 0.706 0.359 -20.473 1.00 56.53 93 PRO A C 1
ATOM 733 O O . PRO A 1 93 ? 1.725 0.632 -19.835 1.00 56.53 93 PRO A O 1
ATOM 736 N N . ASN A 1 94 ? 0.743 -0.065 -21.739 1.00 50.75 94 ASN A N 1
ATOM 737 C CA . ASN A 1 94 ? 1.973 -0.049 -22.528 1.00 50.75 94 ASN A CA 1
ATOM 738 C C . ASN A 1 94 ? 2.393 1.412 -22.740 1.00 50.75 94 ASN A C 1
ATOM 740 O O . ASN A 1 94 ? 1.581 2.218 -23.194 1.00 50.75 94 ASN A O 1
ATOM 744 N N . VAL A 1 95 ? 3.629 1.729 -22.347 1.00 54.38 95 VAL A N 1
ATOM 745 C CA . VAL A 1 95 ? 4.282 3.020 -22.614 1.00 54.38 95 VAL A CA 1
ATOM 746 C C . VAL A 1 95 ? 4.659 3.094 -24.085 1.00 54.38 95 VAL A C 1
ATOM 748 O O . VAL A 1 95 ? 5.166 2.064 -24.590 1.00 54.38 95 VAL A O 1
#

Radius of gyration: 17.96 Å; chains: 1; bounding box: 38×40×44 Å